Protein AF-A0A3M0LUC5-F1 (afdb_monomer_lite)

Structure (mmCIF, N/CA/C/O backbone):
data_AF-A0A3M0LUC5-F1
#
_entry.id   AF-A0A3M0LUC5-F1
#
loop_
_atom_site.group_PDB
_atom_site.id
_atom_site.type_symbol
_atom_site.label_atom_id
_atom_site.label_alt_id
_atom_site.label_comp_id
_atom_site.label_asym_id
_atom_site.label_entity_id
_atom_site.label_seq_id
_atom_site.pdbx_PDB_ins_code
_atom_site.Cartn_x
_atom_site.Cartn_y
_atom_site.Cartn_z
_atom_site.occupancy
_atom_site.B_iso_or_equiv
_atom_site.auth_seq_id
_atom_site.auth_comp_id
_atom_site.auth_asym_id
_atom_site.auth_atom_id
_atom_site.pdbx_PDB_model_num
ATOM 1 N N . MET A 1 1 ? 2.410 8.842 2.459 1.00 74.62 1 MET A N 1
ATOM 2 C CA . MET A 1 1 ? 2.475 7.988 3.669 1.00 74.62 1 MET A CA 1
ATOM 3 C C . MET A 1 1 ? 2.912 8.829 4.850 1.00 74.62 1 MET A C 1
ATOM 5 O O . MET A 1 1 ? 2.085 9.092 5.717 1.00 74.62 1 MET A O 1
ATOM 9 N N . ASP A 1 2 ? 4.158 9.295 4.838 1.00 72.50 2 ASP A N 1
ATOM 10 C CA . ASP A 1 2 ? 4.687 10.247 5.814 1.00 72.50 2 ASP A CA 1
ATOM 11 C C . ASP A 1 2 ? 3.885 11.555 5.769 1.00 72.50 2 ASP A C 1
ATOM 13 O O . ASP A 1 2 ? 3.602 12.060 4.683 1.00 72.50 2 ASP A O 1
ATOM 17 N N . GLY A 1 3 ? 3.444 12.051 6.928 1.00 66.56 3 GLY A N 1
ATOM 18 C CA . GLY A 1 3 ? 2.626 13.268 7.021 1.00 66.56 3 GLY A CA 1
ATOM 19 C C . GLY A 1 3 ? 1.161 13.111 6.587 1.00 66.56 3 GLY A C 1
ATOM 20 O O . GLY A 1 3 ? 0.462 14.110 6.453 1.00 66.56 3 GLY A O 1
ATOM 21 N N . THR A 1 4 ? 0.677 11.884 6.355 1.00 75.19 4 THR A N 1
ATOM 22 C CA . THR A 1 4 ? -0.742 11.616 6.033 1.00 75.19 4 THR A CA 1
ATOM 23 C C . THR A 1 4 ? -1.282 10.415 6.804 1.00 75.19 4 THR A C 1
ATOM 25 O O . THR A 1 4 ? -2.195 10.549 7.606 1.00 75.19 4 THR A O 1
ATOM 28 N N . LEU A 1 5 ? -0.710 9.230 6.567 1.00 69.62 5 LEU A N 1
ATOM 29 C CA . LEU A 1 5 ? -1.077 7.994 7.269 1.00 69.62 5 LEU A CA 1
ATOM 30 C C . LEU A 1 5 ? -0.188 7.750 8.487 1.00 69.62 5 LEU A C 1
ATOM 32 O O . LEU A 1 5 ? -0.546 6.957 9.350 1.00 69.62 5 LEU A O 1
ATOM 36 N N . LEU A 1 6 ? 0.984 8.376 8.533 1.00 73.31 6 LEU A N 1
ATOM 37 C CA . LEU A 1 6 ? 1.959 8.205 9.596 1.00 73.31 6 LEU A CA 1
ATOM 38 C C . LEU A 1 6 ? 2.279 9.542 10.250 1.00 73.31 6 LEU A C 1
ATOM 40 O O . LEU A 1 6 ? 2.365 10.568 9.568 1.00 73.31 6 LEU A O 1
ATOM 44 N N . SER A 1 7 ? 2.526 9.499 11.559 1.00 68.19 7 SER A N 1
ATOM 45 C CA . SER A 1 7 ? 3.130 10.616 12.283 1.00 68.19 7 SER A CA 1
ATOM 46 C C . SER A 1 7 ? 4.532 10.931 11.737 1.00 68.19 7 SER A C 1
ATOM 48 O O . SER A 1 7 ? 5.145 10.123 11.035 1.00 68.19 7 SER A O 1
ATOM 50 N N . SER A 1 8 ? 5.100 12.075 12.123 1.00 69.44 8 SER A N 1
ATOM 51 C CA . SER A 1 8 ? 6.498 12.423 11.814 1.00 69.44 8 SER A CA 1
ATOM 52 C C . SER A 1 8 ? 7.521 11.400 12.332 1.00 69.44 8 SER A C 1
ATOM 54 O O . SER A 1 8 ? 8.653 11.368 11.859 1.00 69.44 8 SER A O 1
ATOM 56 N N . LYS A 1 9 ? 7.121 10.533 13.270 1.00 69.56 9 LYS A N 1
ATOM 57 C CA . LYS A 1 9 ? 7.922 9.427 13.812 1.00 69.56 9 LYS A CA 1
ATOM 58 C C . LYS A 1 9 ? 7.572 8.070 13.187 1.00 69.56 9 LYS A C 1
ATOM 60 O O . LYS A 1 9 ? 7.872 7.037 13.775 1.00 69.56 9 LYS A O 1
ATOM 65 N N . SER A 1 10 ? 6.911 8.057 12.025 1.00 67.56 10 SER A N 1
ATOM 66 C CA . SER A 1 10 ? 6.440 6.834 11.355 1.00 67.56 10 SER A CA 1
ATOM 67 C C . SER A 1 10 ? 5.530 5.961 12.230 1.00 67.56 10 SER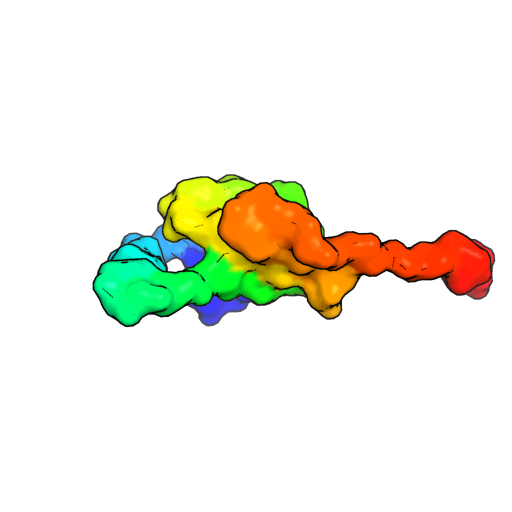 A C 1
ATOM 69 O O . SER A 1 10 ? 5.515 4.741 12.104 1.00 67.56 10 SER A O 1
ATOM 71 N N . THR A 1 11 ? 4.778 6.575 13.145 1.00 72.06 11 THR A N 1
ATOM 72 C CA . THR A 1 11 ? 3.870 5.859 14.050 1.00 72.06 11 THR A CA 1
ATOM 73 C C . THR A 1 11 ? 2.446 5.904 13.521 1.00 72.06 11 THR A C 1
ATOM 75 O O . THR A 1 11 ? 2.029 6.891 12.909 1.00 72.06 11 THR A O 1
ATOM 78 N N . ILE A 1 12 ? 1.696 4.844 13.803 1.00 74.88 12 ILE A N 1
ATOM 79 C CA . ILE A 1 12 ? 0.271 4.760 13.511 1.00 74.88 12 ILE A CA 1
ATOM 80 C C . ILE A 1 12 ? -0.525 5.742 14.363 1.00 74.88 12 ILE A C 1
ATOM 82 O O . ILE A 1 12 ? -0.265 5.915 15.554 1.00 74.88 12 ILE A O 1
ATOM 86 N N . LEU A 1 13 ? -1.516 6.371 13.738 1.00 78.31 13 LEU A N 1
ATOM 87 C CA . LEU A 1 13 ? -2.425 7.305 14.385 1.00 78.31 13 LEU A CA 1
ATOM 88 C C . LEU A 1 13 ? -3.784 6.627 14.597 1.00 78.31 13 LEU A C 1
ATOM 9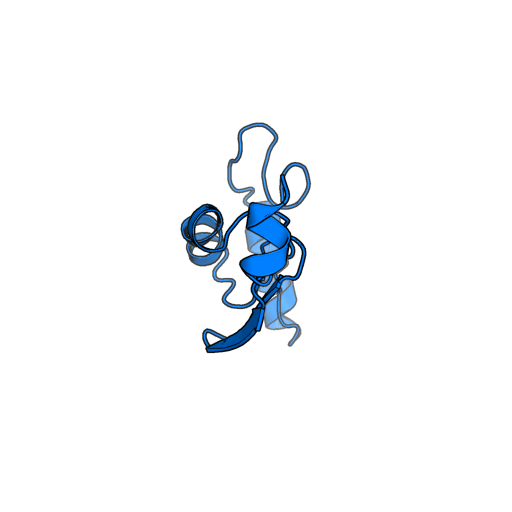0 O O . LEU A 1 13 ? -4.381 6.091 13.660 1.00 78.31 13 LEU A O 1
ATOM 94 N N . LEU A 1 14 ? -4.294 6.663 15.831 1.00 82.50 14 LEU A N 1
ATOM 95 C CA . LEU A 1 14 ? -5.576 6.037 16.181 1.00 82.50 14 LEU A CA 1
ATOM 96 C C . LEU A 1 14 ? -6.737 6.618 15.359 1.00 82.50 14 LEU A C 1
ATOM 98 O O . LEU A 1 14 ? -7.599 5.877 14.887 1.00 82.50 14 LEU A O 1
ATOM 102 N N . GLU A 1 15 ? -6.720 7.932 15.134 1.00 85.25 15 GLU A N 1
ATOM 103 C CA . GLU A 1 15 ? -7.694 8.641 14.296 1.00 85.25 15 GLU A CA 1
ATOM 104 C C . GLU A 1 15 ? -7.717 8.120 12.851 1.00 85.25 15 GLU A C 1
ATOM 106 O O . GLU A 1 15 ? -8.789 7.960 12.268 1.00 85.25 15 GLU A O 1
ATOM 111 N N . V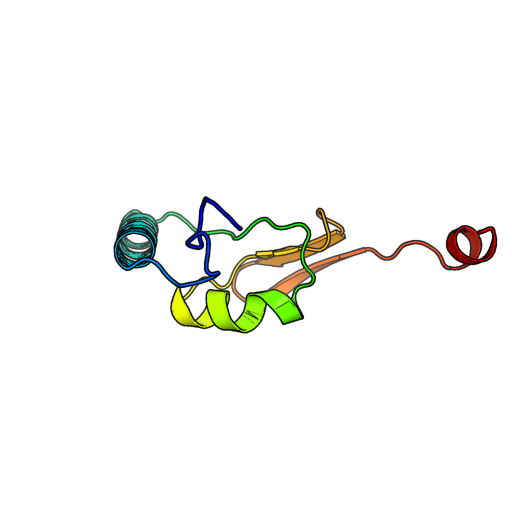AL A 1 16 ? -6.553 7.764 12.293 1.00 83.62 16 VAL A N 1
ATOM 112 C CA . VAL A 1 16 ? -6.438 7.223 10.934 1.00 83.62 16 VAL A CA 1
ATOM 113 C C . VAL A 1 16 ? -7.064 5.834 10.873 1.00 83.62 16 VAL A C 1
ATOM 115 O O . VAL A 1 16 ? -7.823 5.544 9.951 1.00 83.62 16 VAL A O 1
ATOM 118 N N . SER A 1 17 ? -6.824 4.990 11.879 1.00 86.88 17 SER A N 1
ATOM 119 C CA . SER A 1 17 ? -7.456 3.667 11.957 1.00 86.88 17 SER A CA 1
ATOM 120 C C . SER A 1 17 ? -8.986 3.770 12.035 1.00 86.88 17 SER A C 1
ATOM 122 O O . SER A 1 17 ? -9.706 3.116 11.274 1.00 86.88 17 SER A O 1
ATOM 124 N N . GLN A 1 18 ? -9.501 4.680 12.868 1.00 90.56 18 GLN A N 1
ATOM 125 C CA . GLN A 1 18 ? -10.939 4.955 12.959 1.00 90.56 18 GLN A CA 1
ATOM 126 C C . GLN A 1 18 ? -11.520 5.473 11.637 1.00 90.56 18 GLN A C 1
ATOM 128 O O . GLN A 1 18 ? -12.610 5.056 11.236 1.00 90.56 18 GLN A O 1
ATOM 133 N N . ALA A 1 19 ? -10.805 6.358 10.939 1.00 90.06 19 ALA A N 1
ATOM 134 C CA . ALA A 1 19 ? -11.216 6.865 9.635 1.00 90.06 19 ALA A CA 1
ATOM 135 C C . ALA A 1 19 ? -11.279 5.745 8.586 1.00 90.06 19 ALA A C 1
ATOM 137 O O . ALA A 1 19 ? -12.269 5.640 7.863 1.00 90.06 19 ALA A O 1
ATOM 138 N N . VAL A 1 20 ? -10.282 4.855 8.552 1.00 91.00 20 VAL A N 1
ATOM 139 C CA . VAL A 1 20 ? -10.259 3.683 7.660 1.00 91.00 20 VAL A CA 1
ATOM 140 C C . VAL A 1 20 ? -11.435 2.746 7.946 1.00 91.00 20 VAL A C 1
ATOM 142 O O . VAL A 1 20 ? -12.073 2.258 7.013 1.00 91.00 20 VAL A O 1
ATOM 145 N N . HIS A 1 21 ? -11.770 2.520 9.218 1.00 91.69 21 HIS A N 1
ATOM 146 C CA . HIS A 1 21 ? -12.929 1.712 9.603 1.00 91.69 21 HIS A CA 1
ATOM 147 C C . HIS A 1 21 ? -14.250 2.333 9.130 1.00 91.69 21 HIS A C 1
ATOM 149 O O . HIS A 1 21 ? -15.065 1.638 8.526 1.00 91.69 21 HIS A O 1
ATOM 155 N N . LYS A 1 22 ? -14.449 3.641 9.341 1.00 94.69 22 LYS A N 1
ATOM 156 C CA . LYS A 1 22 ? -15.641 4.360 8.854 1.00 94.69 22 LYS A CA 1
ATOM 157 C C . LYS A 1 22 ? -15.745 4.321 7.330 1.00 94.69 22 LYS A C 1
ATOM 159 O O . LYS A 1 22 ? -16.819 4.081 6.789 1.00 94.69 22 LYS A O 1
ATOM 164 N N . LEU A 1 23 ? -14.621 4.508 6.639 1.00 94.31 23 LEU A N 1
ATOM 165 C CA . LEU A 1 23 ? -14.549 4.467 5.181 1.00 94.31 23 LEU A CA 1
ATOM 166 C C . LEU A 1 23 ? -15.025 3.107 4.643 1.00 94.31 23 LEU A C 1
ATOM 168 O O . LEU A 1 23 ? -15.885 3.072 3.761 1.00 94.31 23 LEU A O 1
ATOM 172 N N . LYS A 1 24 ? -14.553 2.006 5.243 1.00 93.25 24 LYS A N 1
ATOM 173 C CA . LYS A 1 24 ? -15.005 0.640 4.929 1.00 93.25 24 LYS A CA 1
ATOM 174 C C . LYS A 1 24 ? -16.479 0.403 5.257 1.00 93.25 24 LYS A C 1
ATOM 176 O O . LYS A 1 24 ? -17.181 -0.190 4.447 1.00 93.25 24 LYS A O 1
ATOM 181 N N . ALA A 1 25 ? -16.951 0.860 6.420 1.00 95.12 25 ALA A N 1
ATOM 182 C CA . ALA A 1 25 ? -18.352 0.716 6.829 1.00 95.12 25 ALA A CA 1
ATOM 183 C C . ALA A 1 25 ? -19.317 1.401 5.845 1.00 95.12 25 ALA A C 1
ATOM 185 O O . ALA A 1 25 ? -20.423 0.920 5.627 1.00 95.12 25 ALA A O 1
ATOM 186 N N . ASN A 1 26 ? -18.857 2.468 5.189 1.00 96.44 26 ASN A N 1
ATOM 187 C CA . ASN A 1 26 ? -19.594 3.175 4.143 1.00 96.44 26 ASN A CA 1
ATOM 188 C C . ASN A 1 26 ? -19.459 2.530 2.746 1.00 96.44 26 ASN A C 1
ATOM 190 O O . ASN A 1 26 ? -19.838 3.149 1.755 1.00 96.44 26 ASN A O 1
ATOM 194 N N . GLY A 1 27 ? -18.883 1.328 2.636 1.00 94.56 27 GLY A N 1
ATOM 195 C CA . GLY A 1 27 ? -18.724 0.600 1.371 1.00 94.56 27 GLY A CA 1
ATOM 196 C C . GLY A 1 27 ? -17.542 1.045 0.503 1.00 94.56 27 GLY A C 1
ATOM 197 O O . GLY A 1 27 ? -17.392 0.558 -0.615 1.00 94.56 27 GLY A O 1
ATOM 198 N N . ASN A 1 28 ? -16.683 1.944 0.992 1.00 95.62 28 ASN A N 1
ATOM 199 C CA . ASN A 1 28 ? -15.511 2.394 0.242 1.00 95.62 28 ASN A CA 1
ATOM 200 C C . ASN A 1 28 ? -14.319 1.454 0.462 1.00 95.62 28 ASN A C 1
ATOM 202 O O . ASN A 1 28 ? -14.150 0.866 1.533 1.00 95.62 28 ASN A O 1
ATOM 206 N N . VAL A 1 29 ? -13.435 1.370 -0.534 1.00 94.31 29 VAL A N 1
ATOM 207 C CA . VAL A 1 29 ? -12.215 0.556 -0.458 1.00 94.31 29 VAL A CA 1
ATOM 208 C C . VAL A 1 29 ? -11.002 1.456 -0.203 1.00 94.31 29 VAL A C 1
ATOM 210 O O . VAL A 1 29 ? -10.635 2.235 -1.082 1.00 94.31 29 VAL A O 1
ATOM 213 N N . PRO A 1 30 ? -10.346 1.368 0.969 1.00 94.38 30 PRO A N 1
ATOM 214 C CA . PRO A 1 30 ? -9.117 2.112 1.217 1.00 94.38 30 PRO A CA 1
ATOM 215 C C . PRO A 1 30 ? -7.961 1.543 0.386 1.00 94.38 30 PRO A C 1
ATOM 217 O O . PRO A 1 30 ? -7.767 0.327 0.323 1.00 94.38 30 PRO A O 1
ATOM 220 N N . VAL A 1 31 ? -7.155 2.432 -0.196 1.00 95.31 31 VAL A N 1
ATOM 221 C CA . VAL A 1 31 ? -5.950 2.091 -0.964 1.00 95.31 31 VAL A CA 1
ATOM 222 C C . VAL A 1 31 ? -4.791 2.950 -0.464 1.00 95.31 31 VAL A C 1
ATOM 224 O O . VAL A 1 31 ? -4.916 4.170 -0.378 1.00 95.31 31 VAL A O 1
ATOM 227 N N . ILE A 1 32 ? -3.660 2.329 -0.122 1.00 94.44 32 ILE A N 1
ATOM 228 C CA . ILE A 1 32 ? -2.429 3.074 0.185 1.00 94.44 32 ILE A CA 1
ATOM 229 C C . ILE A 1 32 ? -1.729 3.423 -1.129 1.00 94.44 32 ILE A C 1
ATOM 231 O O . ILE A 1 32 ? -1.492 2.533 -1.935 1.00 94.44 32 ILE A O 1
ATOM 235 N N . CYS A 1 33 ? -1.337 4.684 -1.315 1.00 95.06 33 CYS A N 1
ATOM 236 C CA . CYS A 1 33 ? -0.531 5.130 -2.456 1.00 95.06 33 CYS A CA 1
ATOM 237 C C . CYS A 1 33 ? 0.808 5.694 -1.964 1.00 95.06 33 CYS A C 1
ATOM 239 O O . CYS A 1 33 ? 0.839 6.595 -1.120 1.00 95.06 33 CYS A O 1
ATOM 241 N N . THR A 1 34 ? 1.923 5.140 -2.442 1.00 94.25 34 THR A N 1
ATOM 242 C CA . THR A 1 34 ? 3.257 5.458 -1.917 1.00 94.25 34 THR A CA 1
ATOM 243 C C . THR A 1 34 ? 4.375 5.226 -2.935 1.00 94.25 34 THR A C 1
ATOM 245 O O . THR A 1 34 ? 4.288 4.361 -3.806 1.00 94.25 34 THR A O 1
ATOM 248 N N . GLY A 1 35 ? 5.461 5.990 -2.794 1.00 93.25 35 GLY A N 1
ATOM 249 C CA . GLY A 1 35 ? 6.705 5.755 -3.529 1.00 93.25 35 GLY A CA 1
ATOM 250 C C . GLY A 1 35 ? 7.529 4.586 -2.990 1.00 93.25 35 GLY A C 1
ATOM 251 O O . GLY A 1 35 ? 8.336 4.019 -3.720 1.00 93.25 35 GLY A O 1
ATOM 252 N N . ARG A 1 36 ? 7.287 4.198 -1.733 1.00 93.19 36 ARG A N 1
ATOM 253 C CA . ARG A 1 36 ? 7.966 3.086 -1.055 1.00 93.19 36 ARG A CA 1
ATOM 254 C C . ARG A 1 36 ? 7.680 1.754 -1.746 1.00 93.19 36 ARG A C 1
ATOM 256 O O . ARG A 1 36 ? 6.642 1.584 -2.393 1.00 93.19 36 ARG A O 1
ATOM 263 N N . ALA A 1 37 ? 8.578 0.796 -1.580 1.00 94.56 37 ALA A N 1
ATOM 264 C CA . ALA A 1 37 ? 8.375 -0.571 -2.022 1.00 94.56 37 ALA A CA 1
ATOM 265 C C . ALA A 1 37 ? 7.301 -1.280 -1.182 1.00 94.56 37 ALA A C 1
ATOM 267 O O . ALA A 1 37 ? 7.050 -0.945 -0.023 1.00 94.56 37 ALA A O 1
ATOM 268 N N . ALA A 1 38 ? 6.667 -2.305 -1.760 1.00 93.81 38 ALA A N 1
ATOM 269 C CA . ALA A 1 38 ? 5.558 -3.003 -1.110 1.00 93.81 38 ALA A CA 1
ATOM 270 C C . ALA A 1 38 ? 5.944 -3.656 0.231 1.00 93.81 38 ALA A C 1
ATOM 272 O O . ALA A 1 38 ? 5.130 -3.689 1.155 1.00 93.81 38 ALA A O 1
ATOM 273 N N . PHE A 1 39 ? 7.183 -4.142 0.361 1.00 93.31 39 PHE A N 1
ATOM 274 C CA . PHE A 1 39 ? 7.663 -4.762 1.599 1.00 93.31 39 PHE A CA 1
ATOM 275 C C . PHE A 1 39 ? 7.827 -3.744 2.740 1.00 93.31 39 PHE A C 1
ATOM 277 O O . PHE A 1 39 ? 7.547 -4.070 3.890 1.00 93.31 39 PHE A O 1
ATOM 284 N N . GLU A 1 40 ? 8.208 -2.498 2.435 1.00 91.62 40 GLU A N 1
ATOM 285 C CA . GLU A 1 40 ? 8.409 -1.447 3.443 1.00 91.62 40 GLU A CA 1
ATOM 286 C C . GLU A 1 40 ? 7.107 -1.083 4.161 1.00 91.62 40 GLU A C 1
ATOM 288 O O . GLU A 1 40 ? 7.110 -0.675 5.320 1.00 91.62 40 GLU A O 1
ATOM 293 N N . VAL A 1 41 ? 5.974 -1.235 3.472 1.00 91.06 41 VAL A N 1
ATOM 294 C CA . VAL A 1 41 ? 4.669 -0.749 3.939 1.00 91.06 41 VAL A CA 1
ATOM 295 C C . VAL A 1 41 ? 3.756 -1.860 4.448 1.00 91.06 41 VAL A C 1
ATOM 297 O O . VAL A 1 41 ? 2.653 -1.605 4.930 1.00 91.06 41 VAL A O 1
ATOM 300 N N . GLN A 1 42 ? 4.220 -3.107 4.369 1.00 91.25 42 GLN A N 1
ATOM 301 C CA . GLN A 1 42 ? 3.419 -4.293 4.642 1.00 91.25 42 GLN A CA 1
ATOM 302 C C . GLN A 1 42 ? 2.954 -4.383 6.104 1.00 91.25 42 GLN A C 1
ATOM 304 O O . GLN A 1 42 ? 1.866 -4.895 6.366 1.00 91.25 42 GLN A O 1
ATOM 309 N N . HIS A 1 43 ? 3.750 -3.883 7.053 1.00 89.75 43 HIS A N 1
ATOM 310 C CA . HIS A 1 43 ? 3.368 -3.852 8.467 1.00 89.75 43 HIS A CA 1
ATOM 311 C C . HIS A 1 43 ? 2.248 -2.830 8.722 1.00 89.75 43 HIS A C 1
ATOM 313 O O . HIS A 1 43 ? 1.205 -3.203 9.253 1.00 89.75 43 HIS A O 1
ATOM 319 N N . PHE A 1 44 ? 2.372 -1.606 8.195 1.00 87.75 44 PHE A N 1
ATOM 320 C CA . PHE A 1 44 ? 1.312 -0.593 8.274 1.00 87.75 44 PHE A CA 1
ATOM 321 C C . PHE A 1 44 ? 0.003 -1.059 7.628 1.00 87.75 44 PHE A C 1
ATOM 323 O O . PHE A 1 44 ? -1.076 -0.823 8.163 1.00 87.75 44 PHE A O 1
ATOM 330 N N . MET A 1 45 ? 0.082 -1.751 6.487 1.00 91.94 45 MET A N 1
ATOM 331 C CA . MET A 1 45 ? -1.090 -2.336 5.830 1.00 91.94 45 MET A CA 1
ATOM 332 C C . MET A 1 45 ? -1.838 -3.311 6.741 1.00 91.94 45 MET A C 1
ATOM 334 O O . MET A 1 45 ? -3.065 -3.264 6.807 1.00 91.94 45 MET A O 1
ATOM 338 N N . LYS A 1 46 ? -1.112 -4.180 7.456 1.00 91.25 46 LYS A N 1
ATOM 339 C CA . LYS A 1 46 ? -1.714 -5.123 8.408 1.00 91.25 46 LYS A CA 1
ATOM 340 C C . LYS A 1 46 ? -2.386 -4.386 9.560 1.00 91.25 46 LYS A C 1
ATOM 342 O O . LYS A 1 46 ? -3.531 -4.691 9.876 1.00 91.25 46 LYS A O 1
ATOM 347 N N . GLU A 1 47 ? -1.708 -3.403 10.139 1.00 88.44 47 GLU A N 1
ATOM 348 C CA . GLU A 1 47 ? -2.221 -2.664 11.294 1.00 88.44 47 GLU A CA 1
ATOM 349 C C . GLU A 1 47 ? -3.455 -1.807 10.953 1.00 88.44 47 GLU A C 1
ATOM 351 O O . GLU A 1 47 ? -4.441 -1.839 11.684 1.00 88.44 47 GLU A O 1
ATOM 356 N N . TYR A 1 48 ? -3.470 -1.127 9.801 1.00 88.94 48 TYR A N 1
ATOM 357 C CA . TYR A 1 48 ? -4.653 -0.408 9.300 1.00 88.94 48 TYR A CA 1
ATOM 358 C C . TYR A 1 48 ? -5.703 -1.325 8.649 1.00 88.94 48 TYR A C 1
ATOM 360 O O . TYR A 1 48 ? -6.759 -0.867 8.201 1.00 88.94 48 TYR A O 1
ATOM 368 N N . GLN A 1 49 ? -5.419 -2.627 8.561 1.00 91.50 49 GLN A N 1
ATOM 369 C CA . GLN A 1 49 ? -6.236 -3.624 7.872 1.00 91.50 49 GLN A CA 1
ATOM 370 C C . GLN A 1 49 ? -6.538 -3.245 6.408 1.00 91.50 49 GLN A C 1
ATOM 372 O O . GLN A 1 49 ? -7.623 -3.519 5.893 1.00 91.50 49 GLN A O 1
ATOM 377 N N . ILE A 1 50 ? -5.612 -2.574 5.724 1.00 94.44 50 ILE A N 1
ATOM 378 C CA . ILE A 1 50 ? -5.742 -2.195 4.312 1.00 94.44 50 ILE A CA 1
ATOM 379 C C . ILE A 1 50 ? -5.031 -3.246 3.464 1.00 94.44 50 ILE A C 1
ATOM 381 O O . ILE A 1 50 ? -3.870 -3.563 3.698 1.00 94.44 50 ILE A O 1
ATOM 385 N N . ASN A 1 51 ? -5.711 -3.780 2.452 1.00 95.75 51 ASN A N 1
ATOM 386 C CA . ASN A 1 51 ? -5.189 -4.850 1.593 1.00 95.75 51 ASN A CA 1
ATOM 387 C C . ASN A 1 51 ? -4.996 -4.432 0.124 1.00 95.75 51 ASN A C 1
ATOM 389 O O . ASN A 1 51 ? -4.617 -5.272 -0.699 1.00 95.75 51 ASN A O 1
ATOM 393 N N . SER A 1 52 ? -5.220 -3.153 -0.185 1.00 97.12 52 SER A N 1
ATOM 394 C CA . SER A 1 52 ? -5.013 -2.559 -1.507 1.00 97.12 52 SER A CA 1
ATOM 395 C C . SER A 1 52 ? -3.896 -1.514 -1.457 1.00 97.12 52 SER A C 1
ATOM 397 O O . SER A 1 52 ? -3.808 -0.730 -0.509 1.00 97.12 52 SER A O 1
ATOM 399 N N . LEU A 1 53 ? -3.015 -1.530 -2.455 1.00 97.56 53 LEU A N 1
ATOM 400 C CA . LEU A 1 53 ? -1.758 -0.788 -2.470 1.00 97.56 53 LEU A CA 1
ATOM 401 C C . LEU A 1 53 ? -1.362 -0.397 -3.895 1.00 97.56 53 LEU A C 1
ATOM 403 O O . LEU A 1 53 ? -1.369 -1.232 -4.795 1.00 97.56 53 LEU A O 1
ATOM 407 N N . ILE A 1 54 ? -0.909 0.841 -4.049 1.00 97.81 54 ILE A N 1
ATOM 408 C CA . ILE A 1 54 ? -0.118 1.335 -5.170 1.00 97.81 54 ILE A CA 1
ATOM 409 C C . ILE A 1 54 ? 1.251 1.727 -4.604 1.00 97.81 54 ILE A C 1
ATOM 411 O O . ILE A 1 54 ? 1.347 2.621 -3.761 1.00 97.81 54 ILE A O 1
ATOM 415 N N . ALA A 1 55 ? 2.301 1.028 -5.023 1.00 96.50 55 ALA A N 1
ATOM 416 C CA . ALA A 1 55 ? 3.661 1.166 -4.499 1.00 96.50 55 ALA A CA 1
ATOM 417 C C . ALA A 1 55 ? 4.660 1.503 -5.610 1.00 96.50 55 ALA A C 1
ATOM 419 O O . ALA A 1 55 ? 4.313 1.509 -6.796 1.00 96.50 55 ALA A O 1
ATOM 420 N N . THR A 1 56 ? 5.923 1.746 -5.245 1.00 95.81 56 THR A N 1
ATOM 421 C CA . THR A 1 56 ? 7.033 1.985 -6.192 1.00 95.81 56 THR A CA 1
ATOM 422 C C . THR A 1 56 ? 6.722 3.094 -7.204 1.00 95.81 56 THR A C 1
ATOM 424 O O . THR A 1 56 ? 6.948 2.945 -8.403 1.00 95.81 56 THR A O 1
ATOM 427 N N . ASN A 1 57 ? 6.120 4.187 -6.720 1.00 94.69 57 ASN A N 1
ATOM 428 C CA . ASN A 1 57 ? 5.643 5.309 -7.537 1.00 94.69 57 ASN A CA 1
ATOM 429 C C . ASN A 1 57 ? 4.694 4.880 -8.671 1.00 94.69 57 ASN A C 1
ATOM 431 O O . ASN A 1 57 ? 4.710 5.448 -9.757 1.00 94.69 57 ASN A O 1
ATOM 435 N N . GLY A 1 58 ? 3.860 3.869 -8.417 1.00 96.25 58 GLY A N 1
ATOM 436 C CA . GLY A 1 58 ? 2.849 3.410 -9.365 1.00 96.25 58 GLY A CA 1
ATOM 437 C C . GLY A 1 58 ? 3.276 2.259 -10.269 1.00 96.25 58 GLY A C 1
ATOM 438 O O . GLY A 1 58 ? 2.474 1.845 -11.094 1.00 96.25 58 GLY A O 1
ATOM 439 N N . GLN A 1 59 ? 4.479 1.699 -10.116 1.00 97.25 59 GLN A N 1
ATOM 440 C CA . GLN A 1 59 ? 4.876 0.506 -10.878 1.00 97.25 59 GLN A CA 1
ATOM 441 C C . GLN A 1 59 ? 4.291 -0.799 -10.322 1.00 97.25 59 GLN A C 1
ATOM 443 O O . GLN A 1 59 ? 4.194 -1.787 -11.043 1.00 97.25 59 GLN A O 1
ATOM 448 N N . TYR A 1 60 ? 3.839 -0.808 -9.069 1.00 98.00 60 TYR A N 1
ATOM 449 C CA . TYR A 1 60 ? 3.258 -1.984 -8.429 1.00 98.00 60 TYR A CA 1
ATOM 450 C C . TYR A 1 60 ? 1.849 -1.686 -7.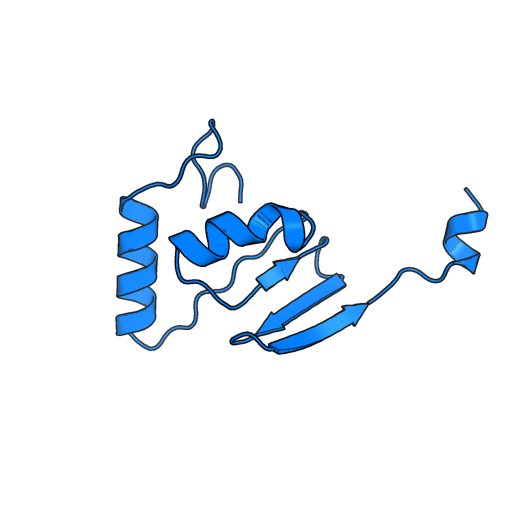929 1.00 98.00 60 TYR A C 1
ATOM 452 O O . TYR A 1 60 ? 1.643 -0.710 -7.203 1.00 98.00 60 TYR A O 1
ATOM 460 N N . GLY A 1 61 ? 0.900 -2.556 -8.271 1.00 98.00 61 GLY A N 1
ATOM 461 C CA . GLY A 1 61 ? -0.501 -2.434 -7.896 1.00 98.00 61 GLY A CA 1
ATOM 462 C C . GLY A 1 61 ? -1.068 -3.733 -7.352 1.00 98.00 61 GLY A C 1
ATOM 463 O O . GLY A 1 61 ? -0.975 -4.793 -7.973 1.00 98.00 61 GLY A O 1
ATOM 464 N N . LYS A 1 62 ? -1.710 -3.638 -6.193 1.00 97.88 62 LYS A N 1
ATOM 465 C CA . LYS A 1 62 ? -2.380 -4.734 -5.504 1.00 97.88 62 LYS A CA 1
ATOM 466 C C . LYS A 1 62 ? -3.778 -4.291 -5.099 1.00 97.88 62 LYS A C 1
ATOM 468 O O . LYS A 1 62 ? -3.931 -3.250 -4.467 1.00 97.88 62 LYS A O 1
ATOM 473 N N . PHE A 1 63 ? -4.787 -5.089 -5.413 1.00 97.31 63 PHE A N 1
ATOM 474 C CA . PHE A 1 63 ? -6.173 -4.828 -5.051 1.00 97.31 63 PHE A CA 1
ATOM 475 C C . PHE A 1 63 ? -6.751 -6.027 -4.306 1.00 97.31 63 PHE A C 1
ATOM 477 O O . PHE A 1 63 ? -6.599 -7.165 -4.745 1.00 97.31 63 PHE A O 1
ATOM 484 N N . ALA A 1 64 ? -7.378 -5.779 -3.154 1.00 94.31 64 ALA A N 1
ATOM 485 C CA . ALA A 1 64 ? -8.024 -6.806 -2.335 1.00 94.31 64 ALA A CA 1
ATOM 486 C C . ALA A 1 64 ? -7.143 -8.048 -2.072 1.00 94.31 64 ALA A C 1
ATOM 488 O O . ALA A 1 64 ? -7.608 -9.185 -2.110 1.00 94.31 64 ALA A O 1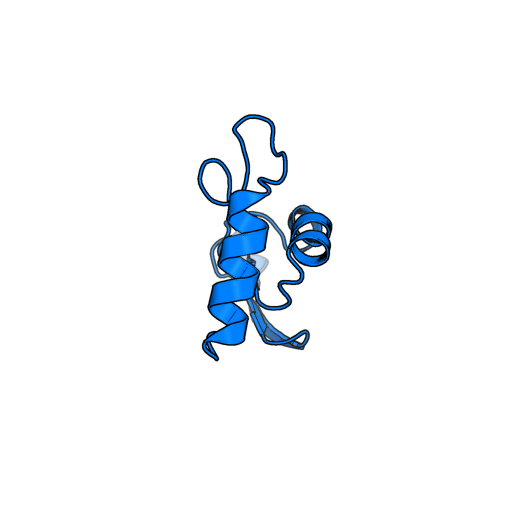
ATOM 489 N N . GLY A 1 65 ? -5.846 -7.849 -1.814 1.00 94.38 65 GLY A N 1
ATOM 490 C CA . GLY A 1 65 ? -4.928 -8.965 -1.574 1.00 94.38 65 GLY A CA 1
ATOM 491 C C . GLY A 1 65 ? -4.270 -9.562 -2.826 1.00 94.38 65 GLY A C 1
ATOM 492 O O . GLY A 1 65 ? -3.304 -10.307 -2.670 1.00 94.38 65 GLY A O 1
ATOM 493 N N . GLN A 1 66 ? -4.701 -9.194 -4.033 1.00 96.88 66 GLN A N 1
ATOM 494 C CA . GLN A 1 66 ? -4.231 -9.767 -5.297 1.00 96.88 66 GLN A CA 1
ATOM 495 C C . GLN A 1 66 ? -3.414 -8.759 -6.107 1.00 96.88 66 GLN A C 1
ATOM 497 O O . GLN A 1 66 ? -3.741 -7.575 -6.144 1.00 96.88 66 GLN A O 1
ATOM 502 N N . ILE A 1 67 ? -2.332 -9.212 -6.743 1.00 97.31 67 ILE A N 1
ATOM 503 C CA . ILE A 1 67 ? -1.515 -8.355 -7.611 1.00 97.31 67 ILE A CA 1
ATOM 504 C C . ILE A 1 67 ? -2.307 -8.087 -8.891 1.00 97.31 67 ILE A C 1
ATOM 506 O O . ILE A 1 67 ? -2.658 -9.024 -9.599 1.00 97.31 67 ILE A O 1
ATOM 510 N N . ALA A 1 68 ? -2.577 -6.815 -9.171 1.00 97.44 68 ALA A N 1
ATOM 511 C CA . ALA A 1 68 ? -3.253 -6.379 -10.388 1.00 97.44 68 ALA A CA 1
ATOM 512 C C . ALA A 1 68 ? -2.243 -6.062 -11.498 1.00 97.44 68 ALA A C 1
ATOM 514 O O . ALA A 1 68 ? -2.464 -6.397 -12.656 1.00 97.44 68 ALA A O 1
ATOM 515 N N . PHE A 1 69 ? -1.119 -5.438 -11.139 1.00 97.50 69 PHE A N 1
ATOM 516 C CA . PHE A 1 69 ? -0.023 -5.166 -12.061 1.00 97.50 69 PHE A CA 1
ATOM 517 C C . PHE A 1 69 ? 1.309 -5.074 -11.316 1.00 97.50 69 PHE A C 1
ATOM 519 O O . PHE A 1 69 ? 1.368 -4.736 -10.131 1.00 97.50 69 PHE A O 1
ATOM 526 N N . ASN A 1 70 ? 2.387 -5.372 -12.034 1.00 96.94 70 ASN A N 1
ATOM 527 C CA . ASN A 1 70 ? 3.754 -5.247 -11.554 1.00 96.94 70 ASN A CA 1
ATOM 528 C C . ASN A 1 70 ? 4.663 -4.954 -12.750 1.00 96.94 70 ASN A C 1
ATOM 530 O O . ASN A 1 70 ? 4.945 -5.842 -13.552 1.00 96.94 70 ASN A O 1
ATOM 534 N N . LEU A 1 71 ? 5.050 -3.694 -12.893 1.00 96.00 71 LEU A N 1
ATOM 535 C CA . LEU A 1 71 ? 5.861 -3.192 -13.989 1.00 96.00 71 LEU A CA 1
ATOM 536 C C . LEU A 1 71 ? 7.317 -3.103 -13.544 1.00 96.00 71 LEU A C 1
ATOM 538 O O . LEU A 1 71 ? 7.618 -2.705 -12.419 1.00 96.00 71 LEU A O 1
ATOM 542 N N . THR A 1 72 ? 8.224 -3.463 -14.443 1.00 93.56 72 THR A N 1
ATOM 543 C CA . THR A 1 72 ? 9.663 -3.360 -14.218 1.00 93.56 72 THR A CA 1
ATOM 544 C C . THR A 1 72 ? 10.280 -2.445 -15.259 1.00 93.56 72 THR A C 1
ATOM 546 O O . THR A 1 72 ? 9.857 -2.407 -16.416 1.00 93.56 72 THR A O 1
ATOM 549 N N . ILE A 1 73 ? 11.312 -1.709 -14.852 1.00 91.75 73 ILE A N 1
ATOM 550 C CA . ILE A 1 73 ? 12.131 -0.957 -15.798 1.00 91.75 73 ILE A CA 1
ATOM 551 C C . ILE A 1 73 ? 12.973 -1.977 -16.582 1.00 91.75 73 ILE A C 1
ATOM 553 O O . ILE A 1 73 ? 13.673 -2.781 -15.955 1.00 91.75 73 ILE A O 1
ATOM 557 N N . PRO A 1 74 ? 12.927 -1.977 -17.929 1.00 92.81 74 PRO A N 1
ATOM 558 C CA . PRO A 1 74 ? 13.726 -2.891 -18.735 1.00 92.81 74 PRO A CA 1
ATOM 559 C C . PRO A 1 74 ? 15.218 -2.786 -18.407 1.00 92.81 74 PRO A C 1
ATOM 561 O O . PRO A 1 74 ? 15.791 -1.696 -18.435 1.00 92.81 74 PRO A O 1
ATOM 564 N N . SER A 1 75 ? 15.876 -3.923 -18.165 1.00 91.88 75 SER A N 1
ATOM 565 C CA . SER A 1 75 ? 17.286 -3.956 -17.744 1.00 91.88 75 SER A CA 1
ATOM 566 C C . SER A 1 75 ? 18.234 -3.276 -18.733 1.00 91.88 75 SER A C 1
ATOM 568 O O . SER A 1 75 ? 19.221 -2.678 -18.315 1.00 91.88 75 SER A O 1
ATOM 570 N N . ALA A 1 76 ? 17.911 -3.304 -20.029 1.00 92.69 76 ALA A N 1
ATOM 571 C CA . ALA A 1 76 ? 18.683 -2.625 -21.069 1.00 92.69 76 ALA A CA 1
ATOM 572 C C . ALA A 1 76 ? 18.771 -1.099 -20.863 1.00 92.69 76 ALA A C 1
ATOM 574 O O . ALA A 1 76 ? 19.760 -0.484 -21.250 1.00 92.69 76 ALA A O 1
ATOM 575 N N . ILE A 1 77 ? 17.757 -0.485 -20.246 1.00 91.56 77 ILE A N 1
ATOM 576 C CA . ILE A 1 77 ? 17.757 0.948 -19.922 1.00 91.56 77 ILE A CA 1
ATOM 577 C C . ILE A 1 77 ? 18.608 1.200 -18.671 1.00 91.56 77 ILE A C 1
ATOM 579 O O . ILE A 1 77 ? 19.366 2.165 -18.628 1.00 91.56 77 ILE A O 1
ATOM 583 N N . CYS A 1 78 ? 18.526 0.311 -17.679 1.00 86.38 78 CYS A N 1
ATOM 584 C CA . CYS A 1 78 ? 19.242 0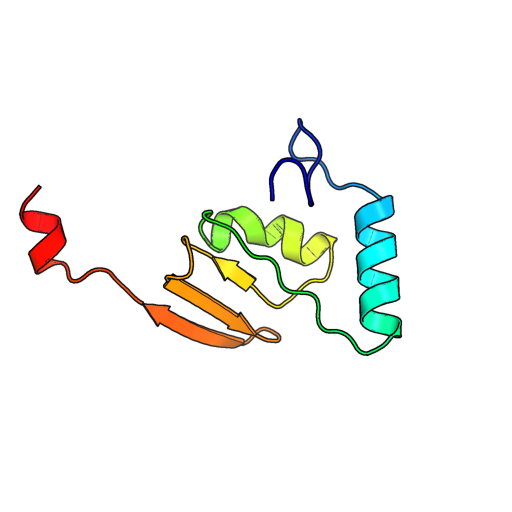.445 -16.410 1.00 86.38 78 CYS A CA 1
ATOM 585 C C . CYS A 1 78 ? 20.764 0.300 -16.541 1.00 86.38 78 CYS A C 1
ATOM 587 O O . CYS A 1 78 ? 21.480 0.901 -15.760 1.00 86.38 78 CYS A O 1
ATOM 589 N N . GLN A 1 79 ? 21.266 -0.474 -17.509 1.00 80.50 79 GLN A N 1
ATOM 590 C CA . GLN A 1 79 ? 22.712 -0.686 -17.712 1.00 80.50 79 GLN A CA 1
ATOM 591 C C . GLN A 1 79 ? 23.443 0.516 -18.327 1.00 80.50 79 GLN A C 1
ATOM 593 O O . GLN A 1 79 ? 24.664 0.496 -18.462 1.00 80.50 79 GLN A O 1
ATOM 598 N N . LYS A 1 80 ? 22.703 1.536 -18.770 1.00 64.12 80 LYS A N 1
ATOM 599 C CA . LYS A 1 80 ? 23.258 2.698 -19.473 1.00 64.12 80 LYS A CA 1
ATOM 600 C C . LYS A 1 80 ? 23.706 3.823 -18.528 1.00 64.12 80 LYS A C 1
ATOM 602 O O . LYS A 1 80 ? 24.224 4.830 -19.008 1.00 64.12 80 LYS A O 1
ATOM 607 N N . TYR A 1 81 ? 23.495 3.644 -17.228 1.00 53.62 81 TYR A N 1
ATOM 608 C CA . TYR A 1 81 ? 23.824 4.559 -16.137 1.00 53.62 81 TYR A CA 1
ATOM 609 C C . TYR A 1 81 ? 24.501 3.778 -15.010 1.00 53.62 81 TYR A C 1
ATOM 611 O O . TYR A 1 81 ? 25.255 4.420 -14.250 1.00 53.62 81 TYR A O 1
#

Sequence (81 aa):
MDGTLLSSKSTILLEVSQAVHKLKANGNVPVICTGRAAFEVQHFMKEYQINSLIATNGQYGKFAGQIAFNLTIPSAICQKY

pLDDT: mean 88.9, std 9.97, range [53.62, 98.0]

Secondary structure (DSSP, 8-state):
-BTTTB-TTS-B-HHHHHHHHHHHHTT---EEE-SS-HHHHHHHHHHTT--EEEEGGGTEEEETTEEEEE----HHHHTT-

Foldseek 3Di:
DDPPQADVVRDGDPVSLVVLVVCVVVVHADEAEELADPVVCVVVCVVSVHQWYQYNNRQWTTDPVHTPHHHDDPVVVVVVD

Radius of gyration: 14.69 Å; chains: 1; bounding box: 43×23×37 Å